Protein AF-S6TH08-F1 (afdb_monomer_lite)

Organism: NCBI:txid1194404

Sequence (116 aa):
VGTVAAGVGVIVGTLFWGLGLWWMALAGLITLRYFKQGLAFNLGWWAFTFPLGVYALATLKLGATLNLSFFDVFGVGLVAMLAVMWSIVAVHTLAGAYRGHLFVSPCIAARACARR

Foldseek 3Di:
DVVVVLVVCLVVLVVVLVVLVVVVVVVVVVCVVVVVVVDDDALCLVVVLVSLLVSLVSLVVNCVSVVDVVSVVVSVVSVVVSVVSVVVNVVVVVVCVVVPNRPDDVVVVVVVVVVD

pLDDT: mean 88.9, std 11.68, range [53.03, 98.44]

Radius of gyration: 20.15 Å; chains: 1; bounding box: 43×34×61 Å

InterPro domains:
  IPR004695 Transporter protein SLAC1/Mae1/ Ssu1/TehA [PF03595] (2-94)
  IPR038665 Voltage-dependent anion channel superfamily [G3DSA:1.50.10.150] (2-105)
  IPR051629 Sulfite Efflux Tellurite-Resistance Transporter [PTHR31686] (1-109)

Secondary structure (DSSP, 8-state):
-HHHHHHHHHHHHHHHHHHHHHHHHHHHHHHHHHHTTTPPP-GGGGGGHHHHHHHHHHHHHHHHHHT-HHHHHHHHHHHHHHHHHHHHHHHHHHHHHHTT-SS--HHHHHHHHTT-

Structure (mmCIF, N/CA/C/O backbone):
data_AF-S6TH08-F1
#
_entry.id   AF-S6TH08-F1
#
loop_
_atom_site.group_PDB
_atom_site.id
_atom_site.type_symbol
_atom_site.label_atom_id
_atom_site.label_alt_id
_atom_site.label_comp_id
_atom_site.label_asym_id
_atom_site.label_entity_id
_atom_site.label_seq_id
_atom_site.pdbx_PDB_ins_code
_atom_site.Cartn_x
_atom_site.Cartn_y
_atom_site.Cartn_z
_atom_site.occupancy
_atom_site.B_iso_or_equiv
_atom_site.auth_seq_id
_atom_site.auth_comp_id
_atom_site.auth_asym_id
_atom_site.auth_atom_id
_atom_site.pdbx_PDB_model_num
ATOM 1 N N . VAL A 1 1 ? 22.336 12.200 -20.239 1.00 67.75 1 VAL A N 1
ATOM 2 C CA . VAL A 1 1 ? 21.927 12.193 -18.809 1.00 67.75 1 VAL A CA 1
ATOM 3 C C . VAL A 1 1 ? 20.572 11.514 -18.602 1.00 67.75 1 VAL A C 1
ATOM 5 O O . VAL A 1 1 ? 20.513 10.584 -17.811 1.00 67.75 1 VAL A O 1
ATOM 8 N N . GLY A 1 2 ? 19.511 11.889 -19.334 1.00 82.62 2 GLY A N 1
ATOM 9 C CA . GLY A 1 2 ? 18.156 11.340 -19.124 1.00 82.62 2 GLY A CA 1
ATOM 10 C C . GLY A 1 2 ? 17.999 9.818 -19.288 1.00 82.62 2 GLY A C 1
ATOM 11 O O . GLY A 1 2 ? 17.352 9.187 -18.462 1.00 82.62 2 GLY A O 1
ATOM 12 N N . THR A 1 3 ? 18.633 9.203 -20.291 1.00 85.75 3 THR A N 1
ATOM 13 C CA . THR A 1 3 ? 18.547 7.746 -20.538 1.00 85.75 3 THR A CA 1
ATOM 14 C C . THR A 1 3 ? 19.230 6.914 -19.453 1.00 85.75 3 THR A C 1
ATOM 16 O O . THR A 1 3 ? 18.677 5.921 -18.990 1.00 85.75 3 THR A O 1
ATOM 19 N N . VAL A 1 4 ? 20.407 7.351 -19.000 1.00 89.31 4 VAL A N 1
ATOM 20 C CA . VAL A 1 4 ? 21.147 6.709 -17.903 1.00 89.31 4 VAL A CA 1
ATOM 21 C C . VAL A 1 4 ? 20.361 6.817 -16.595 1.00 89.31 4 VAL A C 1
ATOM 23 O O . VAL A 1 4 ? 20.192 5.819 -15.902 1.00 89.31 4 VAL A O 1
ATOM 26 N N . ALA A 1 5 ? 19.818 7.998 -16.286 1.00 89.81 5 ALA A N 1
ATOM 27 C CA . ALA A 1 5 ? 18.989 8.199 -15.100 1.00 89.81 5 ALA A CA 1
ATOM 28 C C . ALA A 1 5 ? 17.724 7.320 -15.117 1.00 89.81 5 ALA A C 1
ATOM 30 O O . ALA A 1 5 ? 17.369 6.743 -14.091 1.00 89.81 5 ALA A O 1
ATOM 31 N N . ALA A 1 6 ? 17.082 7.160 -16.279 1.00 88.56 6 ALA A N 1
AT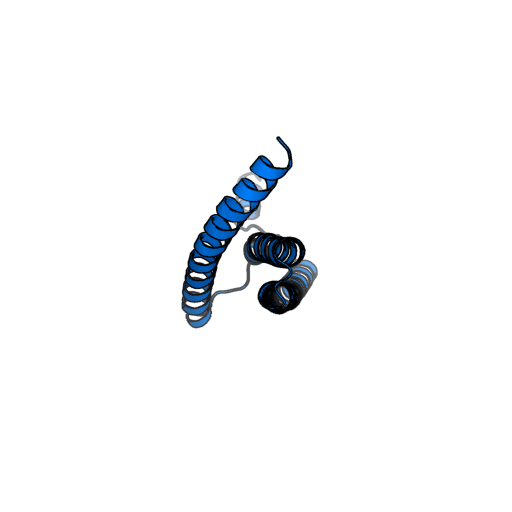OM 32 C CA . ALA A 1 6 ? 15.934 6.269 -16.437 1.00 88.56 6 ALA A CA 1
ATOM 33 C C . ALA A 1 6 ? 16.309 4.794 -16.203 1.00 88.56 6 ALA A C 1
ATOM 35 O O . ALA A 1 6 ? 15.623 4.105 -15.450 1.00 88.56 6 ALA A O 1
ATOM 36 N N . GLY A 1 7 ? 17.421 4.326 -16.782 1.00 91.19 7 GLY A N 1
ATOM 37 C CA . GLY A 1 7 ? 17.910 2.958 -16.579 1.00 91.19 7 GLY A CA 1
ATOM 38 C C . GLY A 1 7 ? 18.238 2.658 -15.113 1.00 91.19 7 GLY A C 1
ATOM 39 O O . GLY A 1 7 ? 17.788 1.651 -14.569 1.00 91.19 7 GLY A O 1
ATOM 40 N N . VAL A 1 8 ? 18.947 3.571 -14.440 1.00 94.00 8 VAL A N 1
ATOM 41 C CA . VAL A 1 8 ? 19.234 3.463 -12.998 1.00 94.00 8 VAL A CA 1
ATOM 42 C C . VAL A 1 8 ? 17.939 3.463 -12.183 1.00 94.00 8 VAL A C 1
ATOM 44 O O . VAL A 1 8 ? 17.789 2.642 -11.280 1.00 94.00 8 VAL A O 1
ATOM 47 N N . GLY A 1 9 ? 16.982 4.330 -12.524 1.00 94.00 9 GLY A N 1
ATOM 48 C CA . GLY A 1 9 ? 15.684 4.406 -11.855 1.00 94.00 9 GLY A CA 1
ATOM 49 C C . GLY A 1 9 ? 14.893 3.099 -11.925 1.00 94.00 9 GLY A C 1
ATOM 50 O O . GLY A 1 9 ? 14.324 2.685 -10.919 1.00 94.00 9 GLY A O 1
ATOM 51 N N . VAL A 1 10 ? 14.908 2.411 -13.069 1.00 94.44 10 VAL A N 1
ATOM 52 C CA . VAL A 1 10 ? 14.253 1.102 -13.226 1.00 94.44 10 VAL A CA 1
ATOM 53 C C . VAL A 1 10 ? 14.924 0.033 -12.364 1.00 94.44 10 VAL A C 1
ATOM 55 O O . VAL A 1 10 ? 14.230 -0.701 -11.661 1.00 94.44 10 VAL A O 1
ATOM 58 N N . ILE A 1 11 ? 16.259 -0.042 -12.368 1.00 96.19 11 ILE A N 1
ATOM 59 C CA . ILE A 1 11 ? 17.006 -1.029 -11.569 1.00 96.19 11 ILE A CA 1
ATOM 60 C C . ILE A 1 11 ? 16.738 -0.806 -10.078 1.00 96.19 11 ILE A C 1
ATOM 62 O O . ILE A 1 11 ? 16.308 -1.719 -9.375 1.00 96.19 11 ILE A O 1
ATOM 66 N N . VAL A 1 12 ? 16.934 0.426 -9.604 1.00 96.31 12 VAL A N 1
ATOM 67 C CA . VAL A 1 12 ? 16.739 0.797 -8.198 1.00 96.31 12 VAL A CA 1
ATOM 68 C C . VAL A 1 12 ? 15.278 0.612 -7.784 1.00 96.31 12 VAL A C 1
ATOM 70 O O . VAL A 1 12 ? 15.007 0.025 -6.738 1.00 96.31 12 VAL A O 1
ATOM 73 N N . GLY A 1 13 ? 14.329 1.040 -8.621 1.00 95.94 13 GLY A N 1
ATOM 74 C CA . GLY A 1 13 ? 12.898 0.876 -8.374 1.00 95.94 13 GLY A CA 1
ATOM 75 C C . GLY A 1 13 ? 12.485 -0.590 -8.261 1.00 95.94 13 GLY A C 1
ATOM 76 O O . GLY A 1 13 ? 11.759 -0.949 -7.337 1.00 95.94 13 GLY A O 1
ATOM 77 N N . THR A 1 14 ? 13.002 -1.454 -9.136 1.00 96.62 14 THR A N 1
ATOM 78 C CA . THR A 1 14 ? 12.715 -2.897 -9.106 1.00 96.62 14 THR A CA 1
ATOM 79 C C . THR A 1 14 ? 13.311 -3.564 -7.862 1.00 96.62 14 THR A C 1
ATOM 81 O O . THR A 1 14 ? 12.645 -4.377 -7.222 1.00 96.62 14 THR A O 1
ATOM 84 N N . LEU A 1 15 ? 14.530 -3.182 -7.458 1.00 97.69 15 LEU A N 1
ATOM 85 C CA . LEU A 1 15 ? 15.158 -3.680 -6.228 1.00 97.69 15 LEU A CA 1
ATOM 86 C C . LEU A 1 15 ? 14.360 -3.283 -4.977 1.00 97.69 15 LEU A C 1
ATOM 88 O O . LEU A 1 15 ? 14.054 -4.137 -4.142 1.00 97.69 15 LEU A O 1
ATOM 92 N N . PHE A 1 16 ? 13.968 -2.009 -4.862 1.00 96.69 16 PHE A N 1
ATOM 93 C CA . PHE A 1 16 ? 13.135 -1.544 -3.749 1.00 96.69 16 PHE A CA 1
ATOM 94 C C . PHE A 1 16 ? 11.739 -2.164 -3.765 1.00 96.69 16 PHE A C 1
ATOM 96 O O . PHE A 1 16 ? 11.187 -2.439 -2.701 1.00 96.69 16 PHE A O 1
ATOM 103 N N . TRP A 1 17 ? 11.177 -2.435 -4.943 1.00 97.75 17 TRP A N 1
ATOM 104 C CA . TRP A 1 17 ? 9.906 -3.140 -5.060 1.00 97.75 17 TRP A CA 1
ATOM 105 C C . TRP A 1 17 ? 9.998 -4.580 -4.542 1.00 97.75 17 TRP A C 1
ATOM 107 O O . TRP A 1 17 ? 9.109 -5.016 -3.809 1.00 97.75 17 TRP A O 1
ATOM 117 N N . GLY A 1 18 ? 11.088 -5.295 -4.848 1.00 97.62 18 GLY A N 1
ATOM 118 C CA . GLY A 1 18 ? 11.344 -6.642 -4.328 1.00 97.62 18 GLY A CA 1
ATOM 119 C C . GLY A 1 18 ? 11.545 -6.663 -2.808 1.00 97.62 18 GLY A C 1
ATOM 120 O O . GLY A 1 18 ? 10.944 -7.482 -2.113 1.00 97.62 18 GLY A O 1
ATOM 121 N N . LEU A 1 19 ? 12.315 -5.712 -2.268 1.00 97.38 19 LEU A N 1
ATOM 122 C CA . LEU A 1 19 ? 12.446 -5.526 -0.818 1.00 97.38 19 LEU A CA 1
ATOM 123 C C . LEU A 1 19 ? 11.090 -5.207 -0.168 1.00 97.38 19 LEU A C 1
ATOM 125 O O . LEU A 1 19 ? 10.754 -5.753 0.884 1.00 97.38 19 LEU A O 1
ATOM 129 N N . GLY A 1 20 ? 10.299 -4.349 -0.813 1.00 97.00 20 GLY A N 1
ATOM 130 C CA . GLY A 1 20 ? 8.941 -4.020 -0.400 1.00 97.00 20 GLY A CA 1
ATOM 131 C C . GLY A 1 20 ? 8.034 -5.248 -0.371 1.00 97.00 20 GLY A C 1
ATOM 132 O O . GLY A 1 20 ? 7.302 -5.419 0.596 1.00 97.00 20 GLY A O 1
ATOM 133 N N . LEU A 1 21 ? 8.136 -6.146 -1.358 1.00 97.12 21 LEU A N 1
ATOM 134 C CA . LEU A 1 21 ? 7.354 -7.385 -1.402 1.00 97.12 21 LEU A CA 1
ATOM 135 C C . LEU A 1 21 ? 7.632 -8.267 -0.184 1.00 97.12 21 LEU A C 1
ATOM 137 O O . LEU A 1 21 ? 6.702 -8.750 0.461 1.00 97.12 21 LEU A O 1
ATOM 141 N N . TRP A 1 22 ? 8.912 -8.446 0.150 1.00 97.62 22 TRP A N 1
ATOM 142 C CA . TRP A 1 22 ? 9.326 -9.209 1.326 1.00 97.62 22 TRP A CA 1
ATOM 143 C C . TRP A 1 22 ? 8.777 -8.592 2.620 1.00 97.62 22 TRP A C 1
ATOM 145 O O . TRP A 1 22 ? 8.200 -9.297 3.451 1.00 97.62 22 TRP A O 1
ATOM 155 N N . TRP A 1 23 ? 8.866 -7.266 2.756 1.00 95.94 23 TRP A N 1
ATOM 156 C CA . TRP A 1 23 ? 8.288 -6.542 3.890 1.00 95.94 23 TRP A CA 1
ATOM 157 C C . TRP A 1 23 ? 6.761 -6.654 3.956 1.00 95.94 2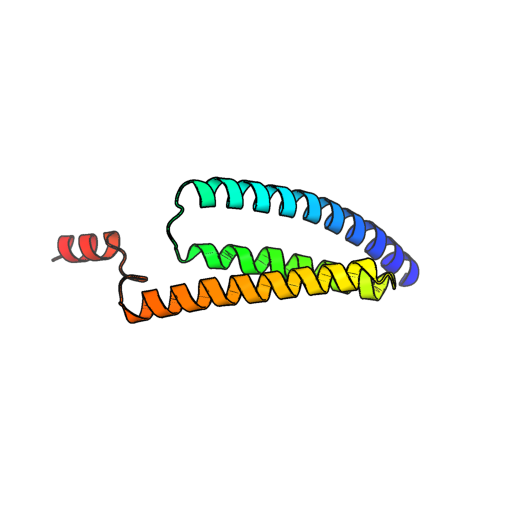3 TRP A C 1
ATOM 159 O O . TRP A 1 23 ? 6.219 -6.850 5.043 1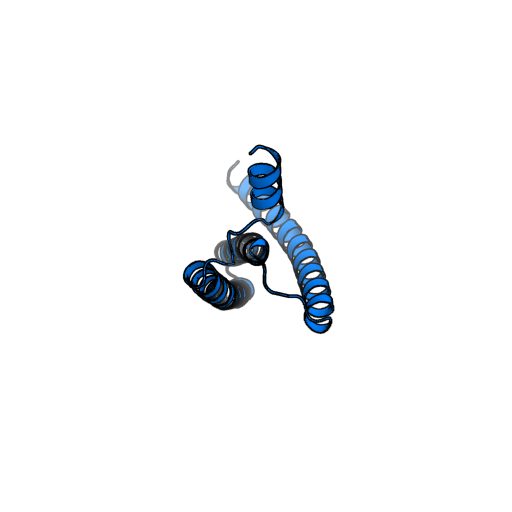.00 95.94 23 TRP A O 1
ATOM 169 N N . MET A 1 24 ? 6.060 -6.567 2.822 1.00 94.88 24 MET A N 1
ATOM 170 C CA . MET A 1 24 ? 4.603 -6.724 2.757 1.00 94.88 24 MET A CA 1
ATOM 171 C C . MET A 1 24 ? 4.175 -8.137 3.149 1.00 94.88 24 MET A C 1
ATOM 173 O O . MET A 1 24 ? 3.215 -8.299 3.903 1.00 94.88 24 MET A O 1
ATOM 177 N N . ALA A 1 25 ? 4.910 -9.159 2.708 1.00 96.06 25 ALA A N 1
ATOM 178 C CA . ALA A 1 25 ? 4.661 -10.537 3.111 1.00 96.06 25 ALA A CA 1
ATOM 179 C C . ALA A 1 25 ? 4.831 -10.709 4.628 1.00 96.06 25 ALA A C 1
ATOM 181 O O . ALA A 1 25 ? 3.949 -11.259 5.290 1.00 96.06 25 ALA A O 1
ATOM 182 N N . LEU A 1 26 ? 5.916 -10.180 5.203 1.00 96.94 26 LEU A N 1
ATOM 183 C CA . LEU A 1 26 ? 6.154 -10.239 6.645 1.00 96.94 26 LEU A CA 1
ATOM 184 C C . LEU A 1 26 ? 5.066 -9.494 7.435 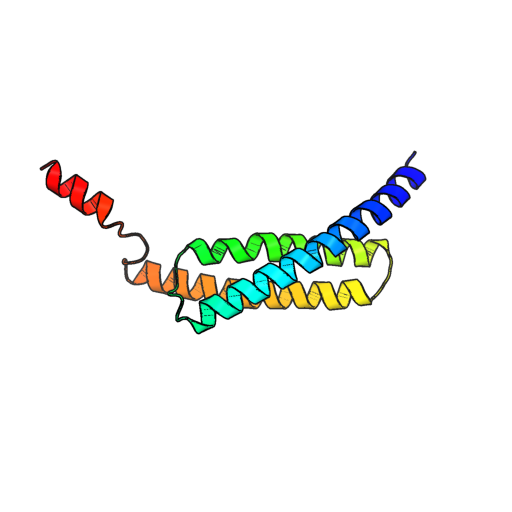1.00 96.94 26 LEU A C 1
ATOM 186 O O . LEU A 1 26 ? 4.517 -10.039 8.393 1.00 96.94 26 LEU A O 1
ATOM 190 N N . ALA A 1 27 ? 4.709 -8.280 7.010 1.00 94.19 27 ALA A N 1
ATOM 191 C CA . ALA A 1 27 ? 3.641 -7.493 7.618 1.00 94.19 27 ALA A CA 1
ATOM 192 C C . ALA A 1 27 ? 2.289 -8.222 7.553 1.00 94.19 27 ALA A C 1
ATOM 194 O O . ALA A 1 27 ? 1.558 -8.248 8.545 1.00 94.19 27 ALA A O 1
ATOM 195 N N . GLY A 1 28 ? 1.981 -8.870 6.425 1.00 94.38 28 GLY A N 1
ATOM 196 C CA 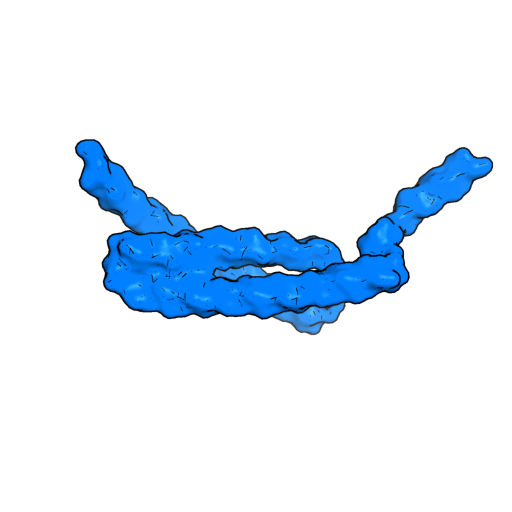. GLY A 1 28 ? 0.786 -9.693 6.250 1.00 94.38 28 GLY A CA 1
ATOM 197 C C . GLY A 1 28 ? 0.763 -10.894 7.195 1.00 94.38 28 GLY A C 1
ATOM 198 O O . GLY A 1 28 ? -0.222 -11.103 7.899 1.00 94.38 28 GLY A O 1
ATOM 199 N N . LEU A 1 29 ? 1.864 -11.647 7.287 1.00 96.12 29 LEU A N 1
ATOM 200 C CA . LEU A 1 29 ? 1.980 -12.806 8.181 1.00 96.12 29 LEU A CA 1
ATOM 201 C C . LEU A 1 29 ? 1.832 -12.419 9.657 1.00 96.12 29 LEU A C 1
ATOM 203 O O . LEU A 1 29 ? 1.110 -13.084 10.404 1.00 96.12 29 LEU A O 1
ATOM 207 N N . ILE A 1 30 ? 2.486 -11.334 10.076 1.00 94.38 30 ILE A N 1
ATOM 208 C CA . ILE A 1 30 ? 2.391 -10.817 11.445 1.00 94.38 30 ILE A CA 1
ATOM 209 C C . ILE A 1 30 ? 0.956 -10.367 11.736 1.00 94.38 30 ILE A C 1
ATOM 211 O O . ILE A 1 30 ? 0.380 -10.774 12.746 1.00 94.38 30 ILE A O 1
ATOM 215 N N . THR A 1 31 ? 0.352 -9.593 10.832 1.00 91.94 31 THR A N 1
ATOM 216 C CA . THR A 1 31 ? -1.036 -9.130 10.968 1.00 91.94 31 THR A CA 1
ATOM 217 C C . THR A 1 31 ? -2.003 -10.306 11.075 1.00 91.94 31 THR A C 1
ATOM 219 O O . THR A 1 31 ? -2.815 -10.339 11.993 1.00 91.94 31 THR A O 1
ATOM 222 N N . LEU A 1 32 ? -1.877 -11.321 10.214 1.00 92.75 32 LEU A N 1
ATOM 223 C CA . LEU A 1 32 ? -2.709 -12.528 10.256 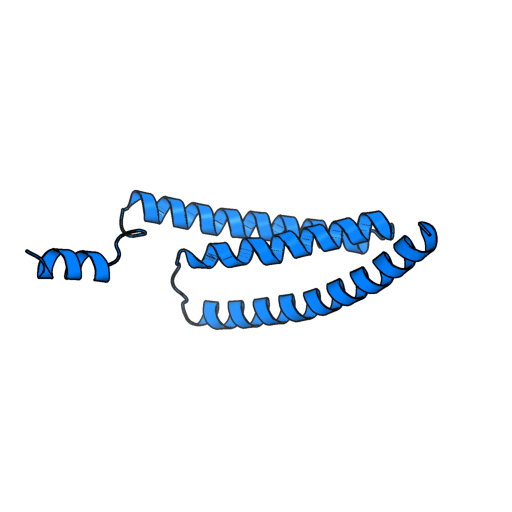1.00 92.75 32 LEU A CA 1
ATOM 224 C C . LEU A 1 32 ? -2.555 -13.296 11.572 1.00 92.75 32 LEU A C 1
ATOM 226 O O . LEU A 1 32 ? -3.545 -13.778 12.125 1.00 92.75 32 LEU A O 1
ATOM 230 N N . ARG A 1 33 ? -1.328 -13.409 12.095 1.00 94.44 33 ARG A N 1
ATOM 231 C CA . ARG A 1 33 ? -1.068 -14.057 13.386 1.00 94.44 33 ARG A CA 1
ATOM 232 C C . ARG A 1 33 ? -1.787 -13.338 14.522 1.00 94.44 33 ARG A C 1
ATOM 234 O O . ARG A 1 33 ? -2.463 -13.995 15.307 1.00 94.44 33 ARG A O 1
ATOM 241 N N . TYR A 1 34 ? -1.657 -12.018 14.605 1.00 90.12 34 TYR A N 1
ATOM 242 C CA . TYR A 1 34 ? -2.303 -11.241 15.661 1.00 90.12 34 TYR A CA 1
ATOM 243 C C . TYR A 1 34 ? -3.821 -11.152 15.485 1.00 90.12 34 TYR A C 1
ATOM 245 O O . TYR A 1 34 ? -4.556 -11.187 16.468 1.00 90.12 34 TYR A O 1
ATOM 253 N N . PHE A 1 35 ? -4.312 -11.120 14.247 1.00 88.38 35 PHE A N 1
ATOM 254 C CA . PHE A 1 35 ? -5.744 -11.160 13.967 1.00 88.38 35 PHE A CA 1
ATOM 255 C C . PHE A 1 35 ? -6.382 -12.444 14.520 1.00 88.38 35 PHE A C 1
ATOM 257 O O . PHE A 1 35 ? -7.414 -12.385 15.185 1.00 88.38 35 PHE A O 1
ATOM 264 N N . LYS A 1 36 ? -5.710 -13.595 14.366 1.00 90.06 36 LYS A N 1
ATOM 265 C CA . LYS A 1 36 ? -6.131 -14.877 14.965 1.00 90.06 36 LYS A CA 1
ATOM 266 C C . LYS A 1 36 ? -6.114 -14.890 16.500 1.00 90.06 36 LYS A C 1
ATOM 268 O O . LYS A 1 36 ? -6.745 -15.757 17.092 1.00 90.06 36 LYS A O 1
ATOM 273 N N . GLN A 1 37 ? -5.411 -13.958 17.142 1.00 91.19 37 GLN A N 1
ATOM 274 C CA . GLN A 1 37 ? -5.351 -13.823 18.602 1.00 91.19 37 GLN A CA 1
ATOM 275 C C . GLN A 1 37 ? -6.441 -12.892 19.166 1.00 91.19 37 GLN A C 1
ATOM 277 O O . GLN A 1 37 ? -6.463 -12.651 20.368 1.00 91.19 37 GLN A O 1
ATOM 282 N N . GLY A 1 38 ? -7.356 -12.387 18.328 1.00 83.69 38 GLY A N 1
ATOM 283 C CA . GLY A 1 38 ? -8.470 -11.544 18.771 1.00 83.69 38 GLY A CA 1
ATOM 284 C C . GLY A 1 38 ? -8.093 -10.072 18.926 1.00 83.69 38 GLY A C 1
ATOM 285 O O . GLY A 1 38 ? -8.449 -9.436 19.916 1.00 83.69 38 GLY A O 1
ATOM 286 N N . LEU A 1 39 ? -7.351 -9.521 17.960 1.00 79.31 39 LEU A N 1
ATOM 287 C CA . LEU A 1 39 ? -6.926 -8.125 18.006 1.00 79.31 39 LEU A CA 1
ATOM 288 C C . LEU A 1 39 ? -8.132 -7.173 17.923 1.00 79.31 39 LEU A C 1
ATOM 290 O O . LEU A 1 39 ? -8.827 -7.117 16.909 1.00 79.31 39 LEU A O 1
ATOM 294 N N . ALA A 1 40 ? -8.363 -6.401 18.986 1.00 82.88 40 ALA A N 1
ATOM 295 C CA . ALA A 1 40 ? -9.424 -5.402 19.016 1.00 82.88 40 ALA A CA 1
ATOM 296 C C . ALA A 1 40 ? -9.118 -4.229 18.067 1.00 82.88 40 ALA A C 1
ATOM 298 O O . ALA A 1 40 ? -7.971 -3.780 17.935 1.00 82.88 40 ALA A O 1
ATOM 299 N N . PHE A 1 41 ? -10.166 -3.706 17.426 1.00 82.75 41 PHE A N 1
ATOM 300 C CA . PHE A 1 41 ? -10.056 -2.519 16.586 1.00 82.75 41 PHE A CA 1
ATOM 301 C C . PHE A 1 41 ? -9.552 -1.320 17.397 1.00 82.75 41 PHE A C 1
ATOM 303 O O . PHE A 1 41 ? -10.017 -1.056 18.505 1.00 82.75 41 PHE A O 1
ATOM 310 N N . ASN A 1 42 ? -8.622 -0.570 16.815 1.00 85.81 42 ASN A N 1
ATOM 311 C CA . ASN A 1 42 ? -8.155 0.705 17.340 1.00 85.81 42 ASN A CA 1
ATOM 312 C C . ASN A 1 42 ? -7.784 1.636 16.177 1.00 85.81 42 ASN A C 1
ATOM 314 O O . ASN A 1 42 ? -7.614 1.190 15.042 1.00 85.81 42 ASN A O 1
ATOM 318 N N . LEU A 1 43 ? -7.618 2.930 16.458 1.00 86.25 43 LEU A N 1
ATOM 319 C CA . LEU A 1 43 ? -7.344 3.930 15.420 1.00 86.25 43 LEU A CA 1
ATOM 320 C C . LEU A 1 43 ? -6.016 3.686 14.673 1.00 86.25 43 LEU A C 1
ATOM 322 O O . LEU A 1 43 ? -5.863 4.124 13.536 1.00 86.25 43 LEU A O 1
ATOM 326 N N . GLY A 1 44 ? -5.083 2.932 15.265 1.00 88.75 44 GLY A N 1
ATOM 327 C CA . GLY A 1 44 ? -3.817 2.545 14.644 1.00 88.75 44 GLY A CA 1
ATOM 328 C C . GLY A 1 44 ? -3.972 1.688 13.385 1.00 88.75 44 GLY A C 1
ATOM 329 O O . GLY A 1 44 ? -3.043 1.621 12.588 1.00 88.75 44 GLY A O 1
ATOM 330 N N . TRP A 1 45 ? -5.148 1.105 13.132 1.00 90.75 45 TRP A N 1
ATOM 331 C CA . TRP A 1 45 ? -5.425 0.372 11.892 1.00 90.75 45 TRP A CA 1
ATOM 332 C C . TRP A 1 45 ? -5.335 1.253 10.636 1.00 90.75 45 TRP A C 1
ATOM 334 O O . TRP A 1 45 ? -5.042 0.755 9.550 1.00 90.75 45 TRP A O 1
ATOM 344 N N . TRP A 1 46 ? -5.498 2.575 10.766 1.00 93.62 46 TRP A N 1
ATOM 345 C CA . TRP A 1 46 ? -5.243 3.506 9.664 1.00 93.62 46 TRP A CA 1
ATOM 346 C C . TRP A 1 46 ? -3.807 3.425 9.134 1.00 93.62 46 TRP A C 1
ATOM 348 O O . TRP A 1 46 ? -3.584 3.647 7.941 1.00 93.62 46 TRP A O 1
ATOM 358 N N . ALA A 1 47 ? -2.844 3.035 9.977 1.00 93.00 47 ALA A N 1
ATOM 359 C CA . ALA A 1 47 ? -1.439 2.929 9.600 1.00 93.00 47 ALA A CA 1
ATOM 360 C C . ALA A 1 47 ? -1.179 1.888 8.501 1.00 93.00 47 ALA A C 1
ATOM 362 O O . ALA A 1 47 ? -0.161 1.985 7.826 1.00 93.00 47 ALA A O 1
ATOM 363 N N . PHE A 1 48 ? -2.087 0.932 8.268 1.00 91.94 48 PHE A N 1
ATOM 364 C CA . PHE A 1 48 ? -1.937 -0.049 7.189 1.00 91.94 48 PHE A CA 1
ATOM 365 C C . PHE A 1 48 ? -2.190 0.542 5.794 1.00 91.94 48 PHE A C 1
ATOM 367 O O . PHE A 1 48 ? -1.668 0.034 4.802 1.00 91.94 48 PHE A O 1
ATOM 374 N N . THR A 1 49 ? -2.981 1.615 5.693 1.00 94.62 49 THR A N 1
ATOM 375 C CA . THR A 1 49 ? -3.404 2.173 4.395 1.00 94.62 49 THR A CA 1
ATOM 376 C C . THR A 1 49 ? -2.247 2.829 3.641 1.00 94.62 49 THR A C 1
ATOM 378 O O . THR A 1 49 ? -2.118 2.651 2.432 1.00 94.62 49 THR A O 1
ATOM 381 N N . PHE A 1 50 ? -1.365 3.531 4.354 1.00 95.00 50 PHE A N 1
ATOM 382 C CA . PHE A 1 50 ? -0.218 4.222 3.771 1.00 95.00 50 PHE A CA 1
ATOM 383 C C . PHE A 1 50 ? 0.807 3.283 3.104 1.00 95.00 50 PHE A C 1
ATOM 385 O O . PHE A 1 50 ? 1.045 3.449 1.906 1.00 95.00 50 PHE A O 1
ATOM 392 N N . PRO A 1 51 ? 1.405 2.289 3.796 1.00 95.25 51 PRO A N 1
ATOM 393 C CA . PRO A 1 51 ? 2.387 1.400 3.179 1.00 95.25 51 PRO A CA 1
ATOM 394 C C . PRO A 1 51 ? 1.782 0.606 2.020 1.00 95.25 51 PRO A C 1
ATOM 396 O O . PRO A 1 51 ? 2.426 0.465 0.982 1.00 95.25 51 PRO A O 1
ATOM 399 N N . LEU A 1 52 ? 0.527 0.162 2.151 1.00 97.12 52 LEU A N 1
ATOM 400 C CA . LEU A 1 52 ? -0.163 -0.531 1.070 1.00 97.12 52 LEU A CA 1
ATOM 401 C C . LEU A 1 52 ? -0.389 0.381 -0.147 1.00 97.12 52 LEU A C 1
ATOM 403 O O . LEU A 1 52 ? -0.136 -0.030 -1.277 1.00 97.12 52 LEU A O 1
ATOM 407 N N . GLY A 1 53 ? -0.811 1.628 0.073 1.00 97.62 53 GLY A N 1
ATOM 408 C CA . GLY A 1 53 ? -1.028 2.602 -0.997 1.00 97.62 53 GLY A CA 1
ATOM 409 C C . GLY A 1 53 ? 0.255 2.998 -1.723 1.00 97.62 53 GLY A C 1
ATOM 410 O O . GLY A 1 53 ? 0.289 2.982 -2.951 1.00 97.62 53 GLY A O 1
ATOM 411 N N . VAL A 1 54 ? 1.335 3.285 -0.991 1.00 97.31 54 VAL A N 1
ATOM 412 C CA . VAL A 1 54 ? 2.637 3.604 -1.602 1.00 97.31 54 VAL A CA 1
ATOM 413 C C . VAL A 1 54 ? 3.166 2.413 -2.401 1.00 97.31 54 VAL A C 1
ATOM 415 O O . VAL A 1 54 ? 3.667 2.596 -3.510 1.00 97.31 54 VAL A O 1
ATOM 418 N N . TYR A 1 55 ? 3.004 1.190 -1.890 1.00 98.00 55 TYR A N 1
ATOM 419 C CA . TYR A 1 55 ? 3.423 -0.013 -2.604 1.00 98.00 55 TYR A CA 1
ATOM 420 C C . TYR A 1 55 ? 2.587 -0.268 -3.871 1.00 98.00 55 TYR A C 1
ATOM 422 O O . TYR A 1 55 ? 3.142 -0.611 -4.919 1.00 98.00 55 TYR A O 1
ATOM 430 N N . ALA A 1 56 ? 1.274 -0.020 -3.825 1.00 98.12 56 ALA A N 1
ATOM 431 C CA . ALA A 1 56 ? 0.400 -0.083 -4.996 1.00 98.12 56 ALA A CA 1
ATOM 432 C C . ALA A 1 56 ? 0.816 0.929 -6.076 1.00 98.12 56 ALA A C 1
ATOM 434 O O . ALA A 1 56 ? 0.981 0.562 -7.239 1.00 98.12 56 ALA A O 1
ATOM 435 N N . LEU A 1 57 ? 1.065 2.184 -5.687 1.00 98.06 57 LEU A N 1
ATOM 436 C CA . LEU A 1 57 ? 1.531 3.233 -6.597 1.00 98.06 57 LEU A CA 1
ATOM 437 C C . LEU A 1 57 ? 2.889 2.897 -7.217 1.00 98.06 57 LEU A C 1
ATOM 439 O O . LEU A 1 57 ? 3.061 3.054 -8.424 1.00 98.06 57 LEU A O 1
ATOM 443 N N . ALA A 1 58 ? 3.839 2.407 -6.417 1.00 97.44 58 ALA A N 1
ATOM 444 C CA . ALA A 1 58 ? 5.143 1.974 -6.913 1.00 97.44 58 ALA A CA 1
ATOM 445 C C . ALA A 1 58 ? 5.007 0.831 -7.932 1.00 97.44 58 ALA A C 1
ATOM 447 O O . ALA A 1 58 ? 5.667 0.849 -8.969 1.00 97.44 58 ALA A O 1
ATOM 448 N N . THR A 1 59 ? 4.108 -0.123 -7.672 1.00 98.00 59 THR A N 1
ATOM 449 C CA . THR A 1 59 ? 3.825 -1.239 -8.584 1.00 98.00 59 THR A CA 1
ATOM 450 C C . THR A 1 59 ? 3.228 -0.744 -9.903 1.00 98.00 59 THR A C 1
ATOM 452 O O . THR A 1 59 ? 3.755 -1.064 -10.963 1.00 98.00 59 THR A O 1
ATOM 455 N N . LEU A 1 60 ? 2.187 0.092 -9.861 1.00 98.00 60 LEU A N 1
ATOM 456 C CA . LEU A 1 60 ? 1.572 0.658 -11.070 1.00 98.00 60 LEU A CA 1
ATOM 457 C C . LEU A 1 60 ? 2.561 1.527 -11.856 1.00 98.00 60 LEU A C 1
ATOM 459 O O . LEU A 1 60 ? 2.580 1.512 -13.085 1.00 98.00 60 LEU A O 1
ATOM 463 N N . LYS A 1 61 ? 3.435 2.262 -11.155 1.00 96.94 61 LYS A N 1
ATOM 464 C CA . LYS A 1 61 ? 4.494 3.036 -11.801 1.00 96.94 61 LYS A CA 1
ATOM 465 C C . LYS A 1 61 ? 5.490 2.125 -12.514 1.00 96.94 61 LYS A C 1
ATOM 467 O O . LYS A 1 61 ? 5.869 2.447 -13.638 1.00 96.94 61 LYS A O 1
ATOM 472 N N . LEU A 1 62 ? 5.872 1.001 -11.903 1.00 96.50 62 LEU A N 1
ATOM 473 C CA . LEU A 1 62 ? 6.707 -0.008 -12.555 1.00 96.50 62 LEU A CA 1
ATOM 474 C C . LEU A 1 62 ? 6.021 -0.592 -13.791 1.00 96.50 62 LEU A C 1
ATOM 476 O O . LEU A 1 62 ? 6.669 -0.659 -14.833 1.00 96.50 62 LEU A O 1
ATOM 480 N N . GLY A 1 63 ? 4.724 -0.906 -13.719 1.00 96.62 63 GLY A N 1
ATOM 481 C CA . GLY A 1 63 ? 3.921 -1.348 -14.868 1.00 96.62 63 GLY A CA 1
ATOM 482 C C . GLY A 1 63 ? 3.975 -0.365 -16.032 1.00 96.62 63 GLY A C 1
ATOM 483 O O . GLY A 1 63 ? 4.409 -0.731 -17.124 1.00 96.62 63 GLY A O 1
ATOM 484 N N . ALA A 1 64 ? 3.711 0.916 -15.766 1.00 95.19 64 ALA A N 1
ATOM 485 C CA . ALA A 1 64 ? 3.791 1.973 -16.772 1.00 95.19 64 ALA A CA 1
ATOM 486 C C . ALA A 1 64 ? 5.208 2.185 -17.346 1.00 95.19 64 ALA A C 1
ATOM 488 O O . ALA A 1 64 ? 5.353 2.624 -18.484 1.00 95.19 64 ALA A O 1
ATOM 489 N N . THR A 1 65 ? 6.266 1.912 -16.573 1.00 94.56 65 THR A N 1
ATOM 490 C CA . THR A 1 65 ? 7.657 2.064 -17.047 1.00 94.56 65 THR A CA 1
ATOM 491 C C . THR A 1 65 ? 8.190 0.848 -17.799 1.00 94.56 65 THR A C 1
ATOM 493 O O . THR A 1 65 ? 8.940 1.011 -18.757 1.00 94.56 65 THR A O 1
ATOM 496 N N . LEU A 1 66 ? 7.825 -0.363 -17.372 1.00 93.94 66 LEU A N 1
ATOM 497 C CA . LEU A 1 66 ? 8.320 -1.622 -17.929 1.00 93.94 66 LEU A CA 1
ATOM 498 C C . LEU A 1 66 ? 7.407 -2.167 -19.035 1.00 93.94 66 LEU A C 1
ATOM 500 O O . LEU A 1 66 ? 7.838 -3.035 -19.786 1.00 93.94 66 LEU A O 1
ATOM 504 N N . ASN A 1 67 ? 6.176 -1.655 -19.151 1.00 93.94 67 ASN A N 1
ATOM 505 C CA . ASN A 1 67 ? 5.130 -2.147 -20.056 1.00 93.94 67 ASN A CA 1
ATOM 506 C C . ASN A 1 67 ? 4.837 -3.645 -19.857 1.00 93.94 67 ASN A C 1
ATOM 508 O O . ASN A 1 67 ? 4.598 -4.390 -20.807 1.00 93.94 67 ASN A O 1
ATOM 512 N N . LEU A 1 68 ? 4.877 -4.093 -18.600 1.00 94.12 68 LEU A N 1
ATOM 513 C CA . LEU A 1 68 ? 4.597 -5.470 -18.205 1.00 94.12 68 LEU A CA 1
ATOM 514 C C . LEU A 1 68 ? 3.249 -5.531 -17.486 1.00 94.12 68 LEU A C 1
ATOM 516 O O . LEU A 1 68 ? 3.124 -5.060 -16.354 1.00 94.12 68 LEU A O 1
ATOM 520 N N . SER A 1 69 ? 2.279 -6.204 -18.110 1.00 94.81 69 SER A N 1
ATOM 521 C CA . SER A 1 69 ? 0.906 -6.348 -17.597 1.00 94.81 69 SER A CA 1
ATOM 522 C C . SER A 1 69 ? 0.828 -6.987 -16.208 1.00 94.81 69 SER A C 1
ATOM 524 O O . SER A 1 69 ? -0.121 -6.743 -15.465 1.00 94.81 69 SER A O 1
ATOM 526 N N . PHE A 1 70 ? 1.842 -7.771 -15.825 1.00 96.62 70 PHE A N 1
ATOM 527 C CA . PHE A 1 70 ? 1.984 -8.322 -14.478 1.00 96.62 70 PHE A CA 1
ATOM 528 C C . PHE A 1 70 ? 1.867 -7.242 -13.393 1.00 96.62 70 PHE A C 1
ATOM 530 O O . PHE A 1 70 ? 1.091 -7.403 -12.451 1.00 96.62 70 PHE A O 1
ATOM 537 N N . PHE A 1 71 ? 2.604 -6.136 -13.529 1.00 97.12 71 PHE A N 1
ATOM 538 C CA . PHE A 1 71 ? 2.612 -5.073 -12.523 1.00 97.12 71 PHE A CA 1
ATOM 539 C C . PHE A 1 71 ? 1.294 -4.295 -12.498 1.00 97.12 71 PHE A C 1
ATOM 541 O O . PHE A 1 71 ? 0.872 -3.864 -11.427 1.00 97.12 71 PHE A O 1
ATOM 548 N N . ASP A 1 72 ? 0.614 -4.166 -13.637 1.00 96.81 72 ASP A N 1
ATOM 549 C CA . ASP A 1 72 ? -0.691 -3.506 -13.702 1.00 96.81 72 ASP A CA 1
ATOM 550 C C . ASP A 1 72 ? -1.754 -4.326 -12.966 1.00 96.81 72 ASP A C 1
ATOM 552 O O . ASP A 1 72 ? -2.437 -3.812 -12.081 1.00 96.81 72 ASP A O 1
ATOM 556 N N . VAL A 1 73 ? -1.843 -5.628 -13.261 1.00 98.25 73 VAL A N 1
ATOM 557 C CA . VAL A 1 73 ? -2.788 -6.539 -12.596 1.00 98.25 73 VAL A CA 1
ATOM 558 C C . VAL A 1 73 ? -2.490 -6.632 -11.099 1.00 98.25 73 VAL A C 1
ATOM 560 O O . VAL A 1 73 ? -3.401 -6.523 -10.276 1.00 98.25 73 VAL A O 1
ATOM 563 N N . PHE A 1 74 ? -1.216 -6.781 -10.730 1.00 97.94 74 PHE A N 1
ATOM 564 C CA . PHE A 1 74 ? -0.802 -6.831 -9.330 1.00 97.94 74 PHE A CA 1
ATOM 565 C C . PHE A 1 74 ? -1.114 -5.515 -8.605 1.00 97.94 74 PHE A C 1
ATOM 567 O O . PHE A 1 74 ? -1.667 -5.523 -7.506 1.00 97.94 74 PHE A O 1
ATOM 574 N N . GLY A 1 75 ? -0.823 -4.377 -9.239 1.00 97.81 75 GLY A N 1
ATOM 575 C CA . GLY A 1 75 ? -1.083 -3.045 -8.701 1.00 97.81 75 GLY A CA 1
ATOM 576 C C . GLY A 1 75 ? -2.571 -2.783 -8.489 1.00 97.81 75 GLY A C 1
ATOM 577 O O . GLY A 1 75 ? -2.959 -2.325 -7.417 1.00 97.81 75 GLY A O 1
ATOM 578 N N . VAL A 1 76 ? -3.421 -3.148 -9.453 1.00 98.25 76 VAL A N 1
ATOM 579 C CA . VAL A 1 76 ? -4.885 -3.076 -9.312 1.00 98.25 76 VAL A CA 1
ATOM 580 C C . VAL A 1 76 ? -5.370 -3.951 -8.155 1.00 98.25 76 VAL A C 1
ATOM 582 O O . VAL A 1 76 ? -6.203 -3.506 -7.366 1.00 98.25 76 VAL A O 1
ATOM 585 N N . GLY A 1 77 ? -4.812 -5.154 -7.989 1.00 98.44 77 GLY A N 1
ATOM 586 C CA . GLY A 1 77 ? -5.102 -6.016 -6.841 1.00 98.44 77 GLY A CA 1
ATOM 587 C C . GLY A 1 77 ? -4.765 -5.356 -5.498 1.00 98.44 77 GLY A C 1
ATOM 588 O O . GLY A 1 77 ? -5.579 -5.382 -4.573 1.00 98.44 77 GLY A O 1
ATOM 589 N N . LEU A 1 78 ? -3.606 -4.695 -5.398 1.00 97.94 78 LEU A N 1
ATOM 590 C CA . LEU A 1 78 ? -3.220 -3.940 -4.200 1.00 97.94 78 LEU A CA 1
ATOM 591 C C . LEU A 1 78 ? -4.153 -2.749 -3.935 1.00 97.94 78 LEU A C 1
ATOM 593 O O . LEU A 1 78 ? -4.503 -2.501 -2.782 1.00 97.94 78 LEU A O 1
ATOM 597 N N . VAL A 1 79 ? -4.588 -2.034 -4.978 1.00 98.38 79 VAL A N 1
ATOM 598 C CA . VAL A 1 79 ? -5.563 -0.935 -4.856 1.00 98.38 79 VAL A CA 1
ATOM 599 C C . VAL A 1 79 ? -6.919 -1.452 -4.378 1.00 98.38 79 VAL A C 1
ATOM 601 O O . VAL A 1 79 ? -7.524 -0.848 -3.494 1.00 98.38 79 VAL A O 1
ATOM 604 N N . ALA A 1 80 ? -7.389 -2.585 -4.903 1.00 98.44 80 ALA A N 1
ATOM 605 C CA . ALA A 1 80 ? -8.627 -3.209 -4.445 1.00 98.44 80 ALA A CA 1
ATOM 606 C C . ALA A 1 80 ? -8.531 -3.616 -2.964 1.00 98.44 80 ALA A C 1
ATOM 608 O O . ALA A 1 80 ? -9.431 -3.318 -2.177 1.00 98.44 80 ALA A O 1
ATOM 609 N N . MET A 1 81 ? -7.410 -4.220 -2.556 1.00 96.81 81 MET A N 1
ATOM 610 C CA . MET A 1 81 ? -7.144 -4.555 -1.154 1.00 96.81 81 MET A CA 1
ATOM 611 C C . MET A 1 81 ? -7.103 -3.307 -0.261 1.00 96.81 81 MET A C 1
ATOM 613 O O . MET A 1 81 ? -7.668 -3.313 0.833 1.00 96.81 81 MET A O 1
ATOM 617 N N . LEU A 1 82 ? -6.487 -2.220 -0.738 1.00 97.81 82 LEU A N 1
ATOM 618 C CA . LEU A 1 82 ? -6.472 -0.934 -0.046 1.00 97.81 82 LEU A CA 1
ATOM 619 C C . LEU A 1 82 ? -7.884 -0.388 0.143 1.00 97.81 82 LEU A C 1
ATOM 621 O O . LEU A 1 82 ? -8.210 0.027 1.250 1.00 97.81 82 LEU A O 1
ATOM 625 N N . ALA A 1 83 ? -8.714 -0.409 -0.899 1.00 98.00 83 ALA A N 1
ATOM 626 C CA . ALA A 1 83 ? -10.089 0.071 -0.831 1.00 98.00 83 ALA A CA 1
ATOM 627 C C . ALA A 1 83 ? -10.905 -0.716 0.203 1.00 98.00 83 ALA A C 1
ATOM 629 O O . ALA A 1 83 ? -11.544 -0.113 1.061 1.00 98.00 83 ALA A O 1
ATOM 630 N N . VAL A 1 84 ? -10.811 -2.052 0.193 1.00 96.56 84 VAL A N 1
ATOM 631 C CA . VAL A 1 84 ? -11.484 -2.912 1.180 1.00 96.56 84 VAL A CA 1
ATOM 632 C C . VAL A 1 84 ? -11.030 -2.578 2.601 1.00 96.56 84 VAL A C 1
ATOM 634 O O . VAL A 1 84 ? -11.860 -2.342 3.480 1.00 96.56 84 VAL A O 1
ATOM 637 N N . MET A 1 85 ? -9.718 -2.518 2.837 1.00 94.06 85 MET A N 1
ATOM 638 C CA . MET A 1 85 ? -9.174 -2.222 4.162 1.00 94.06 85 MET A CA 1
ATOM 639 C C . MET A 1 85 ? -9.556 -0.816 4.635 1.00 94.06 85 MET A C 1
ATOM 641 O O . MET A 1 85 ? -9.962 -0.640 5.782 1.00 94.06 85 MET A O 1
ATOM 645 N N . TRP A 1 86 ? -9.479 0.174 3.746 1.00 97.19 86 TRP A N 1
ATOM 646 C CA . TRP A 1 86 ? -9.894 1.546 4.013 1.00 97.19 86 TRP A CA 1
ATOM 647 C C . TRP A 1 86 ? -11.369 1.605 4.413 1.00 97.19 86 TRP A C 1
ATOM 649 O O . TRP A 1 86 ? -11.691 2.205 5.435 1.00 97.19 86 TRP A O 1
ATOM 659 N N . SER A 1 87 ? -12.257 0.925 3.679 1.00 97.06 87 SER A N 1
ATOM 660 C CA . SER A 1 87 ? -13.689 0.883 3.991 1.00 97.06 87 SER A CA 1
ATOM 661 C C . SER A 1 87 ? -13.964 0.256 5.356 1.00 97.06 87 SER A C 1
ATOM 663 O O . SER A 1 87 ? -14.739 0.816 6.129 1.00 97.06 87 SER A O 1
ATOM 665 N N . ILE A 1 88 ? -13.304 -0.858 5.692 1.00 93.06 88 ILE A N 1
ATOM 666 C CA . ILE A 1 88 ? -13.440 -1.507 7.006 1.00 93.06 88 ILE A CA 1
ATOM 667 C C . ILE A 1 88 ? -13.041 -0.531 8.120 1.00 93.06 88 ILE A C 1
ATOM 669 O O . ILE A 1 88 ? -13.814 -0.286 9.049 1.00 93.06 88 ILE A O 1
ATOM 673 N N . VAL A 1 89 ? -11.849 0.061 8.017 1.00 94.00 89 VAL A N 1
ATOM 674 C CA . VAL A 1 89 ? -11.327 0.970 9.045 1.00 94.00 89 VAL A CA 1
ATOM 675 C C . VAL A 1 89 ? -12.179 2.236 9.143 1.00 94.00 89 VAL A C 1
ATOM 677 O O . VAL A 1 89 ? -12.471 2.682 10.254 1.00 94.00 89 VAL A O 1
ATOM 680 N N . ALA A 1 90 ? -12.638 2.790 8.020 1.00 93.56 90 ALA A N 1
ATOM 681 C CA . ALA A 1 90 ? -13.517 3.953 7.987 1.00 93.56 90 ALA A CA 1
ATOM 682 C C . ALA A 1 90 ? -14.859 3.671 8.676 1.00 93.56 90 ALA A C 1
ATOM 684 O O . ALA A 1 90 ? -15.271 4.449 9.535 1.00 93.56 90 ALA A O 1
ATOM 685 N N . VAL A 1 91 ? -15.507 2.538 8.380 1.00 93.12 91 VAL A N 1
ATOM 686 C CA . VAL A 1 91 ? -16.780 2.147 9.012 1.00 93.12 91 VAL A CA 1
ATOM 687 C C . VAL A 1 91 ? -16.615 1.963 10.521 1.00 93.12 91 VAL A C 1
ATOM 689 O O . VAL A 1 91 ? -17.408 2.505 11.291 1.00 93.12 91 VAL A O 1
ATOM 692 N N . HIS A 1 92 ? -15.568 1.263 10.970 1.00 88.69 92 HIS A N 1
ATOM 693 C CA . HIS A 1 92 ? -15.298 1.091 12.402 1.00 88.69 92 HIS A CA 1
ATOM 694 C C . HIS A 1 92 ? -14.945 2.410 13.102 1.00 88.69 92 HIS A C 1
ATOM 696 O O . HIS A 1 92 ? -15.382 2.640 14.232 1.00 88.69 92 HIS A O 1
ATOM 702 N N . THR A 1 93 ? -14.205 3.297 12.430 1.00 89.44 93 THR A N 1
ATOM 703 C CA . THR A 1 93 ? -13.880 4.635 12.944 1.00 89.44 93 THR A CA 1
ATOM 704 C C . THR A 1 93 ? -15.147 5.469 13.101 1.00 89.44 93 THR A C 1
ATOM 706 O O . THR A 1 93 ? -15.373 6.031 14.168 1.00 89.44 93 THR A O 1
ATOM 709 N N . LEU A 1 94 ? -16.007 5.506 12.079 1.00 88.69 94 LEU A N 1
ATOM 710 C CA . LEU A 1 94 ? -17.281 6.221 12.122 1.00 88.69 94 LEU A CA 1
ATOM 711 C C . LEU A 1 94 ? -18.168 5.671 13.239 1.00 88.69 94 LEU A C 1
ATOM 713 O O . LEU A 1 94 ? -18.601 6.430 14.099 1.00 88.69 94 LEU A O 1
ATOM 717 N N . ALA A 1 95 ? -18.374 4.354 13.295 1.00 85.75 95 ALA A N 1
ATOM 718 C CA . ALA A 1 95 ? -19.183 3.722 14.335 1.00 85.75 95 ALA A CA 1
ATOM 719 C C . ALA A 1 95 ? -18.653 4.016 15.751 1.00 85.75 95 ALA A C 1
ATOM 721 O O . ALA A 1 95 ? -19.433 4.320 16.653 1.00 85.75 95 ALA A O 1
ATOM 722 N N . GLY A 1 96 ? -17.334 3.963 15.955 1.00 83.06 96 GLY A N 1
ATOM 723 C CA . GLY A 1 96 ? -16.711 4.292 17.236 1.00 83.06 96 GLY A CA 1
ATOM 724 C C . GLY A 1 96 ? -16.812 5.777 17.594 1.00 83.06 96 GLY A C 1
ATOM 725 O O . GLY A 1 96 ? -17.023 6.110 18.762 1.00 83.06 96 GLY A O 1
ATOM 726 N N . ALA A 1 97 ? -16.690 6.664 16.604 1.00 83.81 97 ALA A N 1
ATOM 727 C CA . ALA A 1 97 ? -16.848 8.103 16.775 1.00 83.81 97 ALA A CA 1
ATOM 728 C C . ALA A 1 97 ? -18.295 8.466 17.141 1.00 83.81 97 ALA A C 1
ATOM 730 O O . ALA A 1 97 ? -18.504 9.201 18.103 1.00 83.81 97 ALA A O 1
ATOM 731 N N . TYR A 1 98 ? -19.289 7.887 16.455 1.00 81.81 98 TYR A N 1
ATOM 732 C CA . TYR A 1 98 ? -20.712 8.106 16.742 1.00 81.81 98 TYR A CA 1
ATOM 733 C C . TYR A 1 98 ? -21.107 7.679 18.154 1.00 81.81 98 TYR A C 1
ATOM 735 O O . TYR A 1 98 ? -21.932 8.334 18.784 1.00 81.81 98 TYR A O 1
ATOM 743 N N . ARG A 1 99 ? -20.518 6.597 18.676 1.00 75.62 99 ARG A N 1
ATOM 744 C CA . ARG A 1 99 ? -20.803 6.145 20.042 1.00 75.62 99 ARG A CA 1
ATOM 745 C C . ARG A 1 99 ? -19.972 6.865 21.120 1.00 75.62 99 ARG A C 1
ATOM 747 O O . ARG A 1 99 ? -20.164 6.622 22.307 1.00 75.62 99 ARG A O 1
ATOM 754 N N . GLY A 1 100 ? -19.044 7.741 20.729 1.00 69.44 100 GLY A N 1
ATOM 755 C CA . GLY A 1 100 ? -18.266 8.593 21.634 1.00 69.44 100 GLY A CA 1
ATOM 756 C C . GLY A 1 100 ? -17.110 7.909 22.371 1.00 69.44 100 GLY A C 1
ATOM 757 O O . GLY A 1 100 ? -16.347 8.590 23.043 1.00 69.44 100 GLY A O 1
ATOM 758 N N . HIS A 1 101 ? -16.916 6.593 22.244 1.00 65.50 101 HIS A N 1
ATOM 759 C CA . HIS A 1 101 ? -15.863 5.872 22.979 1.00 65.50 101 HIS A CA 1
ATOM 760 C C . HIS A 1 101 ? -14.476 5.975 22.329 1.00 65.50 101 HIS A C 1
ATOM 762 O O . HIS A 1 101 ? -13.477 5.685 22.977 1.00 65.50 101 HIS A O 1
ATOM 768 N N . LEU A 1 102 ? -14.402 6.353 21.047 1.00 64.06 102 LEU A N 1
ATOM 769 C CA . LEU A 1 102 ? -13.156 6.292 20.272 1.00 64.06 102 LEU A CA 1
ATOM 770 C C . LEU A 1 102 ? -12.124 7.354 20.686 1.00 64.06 102 LEU A C 1
ATOM 772 O O . LEU A 1 102 ? -10.927 7.141 20.525 1.00 64.06 102 LEU A O 1
ATOM 776 N N . PHE A 1 103 ? -12.586 8.482 21.232 1.00 64.94 103 PHE A N 1
ATOM 777 C CA . PHE A 1 103 ? -11.739 9.609 21.642 1.00 64.94 103 PHE A CA 1
ATOM 778 C C . PHE A 1 103 ? -11.663 9.790 23.163 1.00 64.94 103 PHE A C 1
ATOM 780 O O . PHE A 1 103 ? -10.966 10.683 23.649 1.00 64.94 103 PHE A O 1
ATOM 787 N N . VAL A 1 104 ? -12.352 8.946 23.938 1.00 61.22 104 VAL A N 1
ATOM 788 C CA . VAL A 1 104 ? -12.284 8.999 25.401 1.00 61.22 104 VAL A CA 1
ATOM 789 C C . VAL A 1 104 ? -10.980 8.351 25.838 1.00 61.22 104 VAL A C 1
ATOM 791 O O . VAL A 1 104 ? -10.829 7.136 25.818 1.00 61.22 104 VAL A O 1
ATOM 794 N N . SER A 1 105 ? -10.027 9.188 26.236 1.00 60.38 105 SER A N 1
ATOM 795 C CA . SER A 1 105 ? -8.772 8.758 26.848 1.00 60.38 105 SER A CA 1
ATOM 796 C C . SER A 1 105 ? -8.941 8.748 28.374 1.00 60.38 105 SER A C 1
ATOM 798 O O . SER A 1 105 ? -8.961 9.829 28.976 1.00 60.38 105 SER A O 1
ATOM 800 N N . PRO A 1 106 ? -9.045 7.575 29.036 1.00 62.69 106 PRO A N 1
ATOM 801 C CA . PRO A 1 106 ? -9.301 7.491 30.480 1.00 62.69 106 PRO A CA 1
ATOM 802 C C . PRO A 1 106 ? -8.235 8.216 31.312 1.00 62.69 106 PRO A C 1
ATOM 804 O O . PRO A 1 106 ? -8.526 8.781 32.362 1.00 62.69 106 PRO A O 1
ATOM 807 N N . CYS A 1 107 ? -7.001 8.270 30.807 1.00 66.69 107 CYS A N 1
ATOM 808 C CA . CYS A 1 107 ? -5.880 8.964 31.434 1.00 66.69 107 CYS A CA 1
ATOM 809 C C . CYS A 1 107 ? -6.038 10.496 31.474 1.00 66.69 107 CYS A C 1
ATOM 811 O O . CYS A 1 107 ? -5.555 11.129 32.413 1.00 66.69 107 CYS A O 1
ATOM 813 N N . ILE A 1 108 ? -6.727 11.104 30.502 1.00 64.12 108 ILE A N 1
ATOM 814 C CA . ILE A 1 108 ? -7.010 12.549 30.500 1.00 64.12 108 ILE A CA 1
ATOM 815 C C . ILE A 1 108 ? -8.179 12.848 31.443 1.00 64.12 108 ILE A C 1
ATOM 817 O O . ILE A 1 108 ? -8.103 13.795 32.224 1.00 64.12 108 ILE A O 1
ATOM 821 N N . ALA A 1 109 ? -9.210 11.998 31.441 1.00 65.62 109 ALA A N 1
ATOM 822 C CA . ALA A 1 109 ? -10.339 12.112 32.363 1.00 65.62 109 ALA A CA 1
ATOM 823 C C . ALA A 1 109 ? -9.897 11.983 33.836 1.00 65.62 109 ALA A C 1
ATOM 825 O O . ALA A 1 109 ? -10.271 12.810 34.667 1.00 65.62 109 ALA A O 1
ATOM 826 N N . ALA A 1 110 ? -9.025 11.018 34.149 1.00 67.56 110 ALA A N 1
ATOM 827 C CA . ALA A 1 110 ? -8.481 10.829 35.495 1.00 67.56 110 ALA A CA 1
ATOM 828 C C . ALA A 1 110 ? -7.620 12.018 35.960 1.00 67.56 110 ALA A C 1
ATOM 830 O O . ALA A 1 110 ? -7.741 12.457 37.100 1.00 67.56 110 ALA A O 1
ATOM 831 N N . ARG A 1 111 ? -6.789 12.596 35.077 1.00 62.84 111 ARG A N 1
ATOM 832 C CA . ARG A 1 111 ? -5.987 13.797 35.390 1.00 62.84 111 ARG A CA 1
ATOM 833 C C . ARG A 1 111 ? -6.838 15.052 35.584 1.00 62.84 111 ARG A C 1
ATOM 835 O O . ARG A 1 111 ? -6.491 15.882 36.416 1.00 62.84 111 ARG A O 1
ATOM 842 N N . ALA A 1 112 ? -7.922 15.202 34.823 1.00 66.56 112 ALA A N 1
ATOM 843 C CA . ALA A 1 112 ? -8.863 16.306 34.994 1.00 66.56 112 ALA A CA 1
ATOM 844 C C . ALA A 1 112 ? -9.623 16.195 36.325 1.00 66.56 112 ALA A C 1
ATOM 846 O O . ALA A 1 112 ? -9.807 17.203 37.002 1.00 66.56 112 ALA A O 1
ATOM 847 N N . CYS A 1 113 ? -9.999 14.976 36.727 1.00 59.81 113 CYS A N 1
ATOM 848 C CA . CYS A 1 113 ? -10.608 14.715 38.029 1.00 59.81 113 CYS A CA 1
ATOM 849 C C . CYS A 1 113 ? -9.620 14.926 39.186 1.00 59.81 113 CYS A C 1
ATOM 851 O O . CYS A 1 113 ? -10.002 15.486 40.199 1.00 59.81 113 CYS A O 1
ATOM 853 N N . ALA A 1 114 ? -8.350 14.539 39.027 1.00 67.38 114 ALA A N 1
ATOM 854 C CA . ALA A 1 114 ? -7.310 14.727 40.045 1.00 67.38 114 ALA A CA 1
ATOM 855 C C . ALA A 1 114 ? -6.820 16.185 40.195 1.00 67.38 114 ALA A C 1
ATOM 857 O O . ALA A 1 114 ? -6.052 16.475 41.107 1.00 67.38 114 ALA A O 1
ATOM 858 N N . ARG A 1 115 ? -7.203 17.091 39.282 1.00 63.78 115 ARG A N 1
ATOM 859 C CA . ARG A 1 115 ? -6.902 18.535 39.351 1.00 63.78 115 ARG A CA 1
ATOM 860 C C . ARG A 1 115 ? -8.053 19.383 39.907 1.00 63.78 115 ARG A C 1
ATOM 862 O O . ARG A 1 115 ? -7.853 20.585 40.071 1.00 63.78 115 ARG A O 1
ATOM 869 N N . ARG A 1 116 ? -9.234 18.800 40.122 1.00 53.03 116 ARG A N 1
ATOM 870 C CA . ARG A 1 116 ? -10.353 19.436 40.832 1.00 53.03 116 ARG A CA 1
ATOM 871 C C . ARG A 1 116 ? -10.309 19.054 42.300 1.00 53.03 116 ARG A C 1
ATOM 873 O O . ARG A 1 116 ? -10.727 19.915 43.097 1.00 53.03 116 ARG A O 1
#